Protein AF-A0A520CNU8-F1 (afdb_monomer_lite)

Foldseek 3Di:
DEEEAEEDLLLVQAPPVNVQHGLQQDDFAPDGLQVQCCLLVVYDYAYHYDPVNCVVGPHDPPHQKYAHSQWHDDPVVSVVRVPDDELEFEDEPPRTGMHGHDPPDDPDPVSVVRGHYDYDPDDTQGNRHNCSSVVCRVVVNVVVLCSVCPPHDADDDDPVDDDDDDSDGHDDD

Structure (mmCIF, N/CA/C/O backbone):
data_AF-A0A520CNU8-F1
#
_entry.id   AF-A0A520CNU8-F1
#
loop_
_atom_site.group_PDB
_atom_site.id
_atom_site.type_symbol
_atom_site.label_atom_id
_atom_site.label_alt_id
_atom_site.label_comp_id
_atom_site.label_asym_id
_atom_site.label_entity_id
_atom_site.label_seq_id
_atom_site.pdbx_PDB_ins_code
_atom_site.Cartn_x
_atom_site.Cartn_y
_atom_site.Cartn_z
_atom_site.occupancy
_atom_site.B_iso_or_equiv
_atom_site.auth_seq_id
_atom_site.auth_comp_id
_atom_site.auth_asym_id
_atom_site.auth_atom_id
_atom_site.pdbx_PDB_model_num
ATOM 1 N N . MET A 1 1 ? -11.211 3.457 -11.437 1.00 90.38 1 MET A N 1
ATOM 2 C CA . MET A 1 1 ? -9.769 3.381 -11.758 1.00 90.38 1 MET A CA 1
ATOM 3 C C . MET A 1 1 ? -9.265 1.976 -11.449 1.00 90.38 1 MET A C 1
ATOM 5 O O . MET A 1 1 ? -9.817 1.344 -10.551 1.00 90.38 1 MET A O 1
ATOM 9 N N . THR A 1 2 ? -8.271 1.469 -12.175 1.00 94.75 2 THR A N 1
ATOM 10 C CA . THR A 1 2 ? -7.615 0.182 -11.888 1.00 94.75 2 THR A CA 1
ATOM 11 C C . THR A 1 2 ? -6.144 0.411 -11.582 1.00 94.75 2 THR A C 1
ATOM 13 O O . THR A 1 2 ? -5.470 1.171 -12.277 1.00 94.75 2 THR A O 1
ATOM 16 N N . ILE A 1 3 ? -5.660 -0.235 -10.525 1.00 97.88 3 ILE A N 1
ATOM 17 C CA . ILE A 1 3 ? -4.268 -0.148 -10.084 1.00 97.88 3 ILE A CA 1
ATOM 18 C C . ILE A 1 3 ? -3.690 -1.547 -9.897 1.00 97.88 3 ILE A C 1
ATOM 20 O O . ILE A 1 3 ? -4.428 -2.491 -9.615 1.00 97.88 3 ILE A O 1
ATOM 24 N N . ASN A 1 4 ? -2.372 -1.669 -9.995 1.00 98.19 4 ASN A N 1
ATOM 25 C CA . ASN A 1 4 ? -1.647 -2.871 -9.598 1.00 98.19 4 ASN A CA 1
ATOM 26 C C . ASN A 1 4 ? -0.686 -2.558 -8.452 1.00 98.19 4 ASN A C 1
ATOM 28 O O . ASN A 1 4 ? 0.073 -1.594 -8.507 1.00 98.19 4 ASN A O 1
ATOM 32 N N . LEU A 1 5 ? -0.709 -3.390 -7.416 1.00 98.50 5 LEU A N 1
ATOM 33 C CA . LEU A 1 5 ? 0.163 -3.280 -6.256 1.00 98.50 5 LEU A CA 1
ATOM 34 C C . LEU A 1 5 ? 1.324 -4.255 -6.427 1.00 98.50 5 LEU A C 1
ATOM 36 O O . LEU A 1 5 ? 1.099 -5.464 -6.485 1.00 98.50 5 LEU A O 1
ATOM 40 N N . PHE A 1 6 ? 2.545 -3.743 -6.567 1.00 97.69 6 PHE A N 1
ATOM 41 C CA . PHE A 1 6 ? 3.719 -4.572 -6.834 1.00 97.69 6 PHE A CA 1
ATOM 42 C C . PHE A 1 6 ? 4.544 -4.831 -5.578 1.00 97.69 6 PHE A C 1
ATOM 44 O O . PHE A 1 6 ? 4.745 -3.937 -4.758 1.00 97.69 6 PHE A O 1
ATOM 51 N N . ASP A 1 7 ? 5.051 -6.051 -5.455 1.00 96.56 7 ASP A N 1
ATOM 52 C CA . ASP A 1 7 ? 6.019 -6.413 -4.427 1.00 96.56 7 ASP A CA 1
ATOM 53 C C . ASP A 1 7 ? 7.436 -5.983 -4.843 1.00 96.56 7 ASP A C 1
ATOM 55 O O . ASP A 1 7 ? 7.833 -6.116 -6.003 1.00 96.56 7 ASP A O 1
ATOM 59 N N . ASP A 1 8 ? 8.216 -5.486 -3.884 1.00 94.31 8 ASP A N 1
ATOM 60 C CA . ASP A 1 8 ? 9.646 -5.216 -4.041 1.00 94.31 8 ASP A CA 1
ATOM 61 C C . ASP A 1 8 ? 10.480 -6.090 -3.080 1.00 94.31 8 ASP A C 1
ATOM 63 O O . ASP A 1 8 ? 10.038 -7.151 -2.630 1.00 94.31 8 ASP A O 1
ATOM 67 N N . GLY A 1 9 ? 11.704 -5.664 -2.745 1.00 94.56 9 GLY A N 1
ATOM 68 C CA . GLY A 1 9 ? 12.555 -6.368 -1.780 1.00 94.56 9 GLY A CA 1
ATOM 69 C C . GLY A 1 9 ? 11.901 -6.608 -0.409 1.00 94.56 9 GLY A C 1
ATOM 70 O O . GLY A 1 9 ? 12.257 -7.588 0.248 1.00 94.56 9 GLY A O 1
ATOM 71 N N . ALA A 1 10 ? 10.914 -5.792 -0.012 1.00 96.06 10 ALA A N 1
ATOM 72 C CA . ALA A 1 10 ? 10.173 -5.945 1.242 1.00 96.06 10 ALA A CA 1
ATOM 73 C C . ALA A 1 10 ? 9.473 -7.306 1.349 1.00 96.06 10 ALA A C 1
ATOM 75 O O . ALA A 1 10 ? 9.315 -7.848 2.441 1.00 96.06 10 ALA A O 1
ATOM 76 N N . TRP A 1 11 ? 9.087 -7.904 0.218 1.00 97.50 11 TRP A N 1
ATOM 77 C CA . TRP A 1 11 ? 8.457 -9.220 0.218 1.00 97.50 11 TRP A CA 1
ATOM 78 C C . TRP A 1 11 ? 9.342 -10.288 0.873 1.00 97.50 11 TRP A C 1
ATOM 80 O O . TRP A 1 11 ? 8.834 -11.113 1.628 1.00 97.50 11 TRP A O 1
ATOM 90 N N . HIS A 1 12 ? 10.661 -10.250 0.645 1.00 97.44 12 HIS A N 1
ATOM 91 C CA . HIS A 1 12 ? 11.599 -11.215 1.229 1.00 97.44 12 HIS A CA 1
ATOM 92 C C . HIS A 1 12 ? 11.847 -10.960 2.716 1.00 97.44 12 HIS A C 1
ATOM 94 O O . HIS A 1 12 ? 11.918 -11.899 3.505 1.00 97.44 12 HIS A O 1
ATOM 100 N N . THR A 1 13 ? 11.989 -9.697 3.107 1.00 98.00 13 THR A N 1
ATOM 101 C CA . THR A 1 13 ? 12.288 -9.315 4.493 1.00 98.00 13 THR A CA 1
ATOM 102 C C . THR A 1 13 ? 11.091 -9.502 5.423 1.00 98.00 13 THR A C 1
ATOM 104 O O . THR A 1 13 ? 11.267 -9.678 6.624 1.00 98.00 13 THR A O 1
ATOM 107 N N . LEU A 1 14 ? 9.876 -9.537 4.871 1.00 98.06 14 LEU A N 1
ATOM 108 C CA . LEU A 1 14 ? 8.636 -9.803 5.602 1.00 98.06 14 LEU A CA 1
ATOM 109 C C . LEU A 1 14 ? 8.300 -11.293 5.748 1.00 98.06 14 LEU A C 1
ATOM 111 O O . LEU A 1 14 ? 7.262 -11.634 6.324 1.00 98.06 14 LEU A O 1
ATOM 115 N N . LEU A 1 15 ? 9.147 -12.204 5.265 1.00 96.38 15 LEU A N 1
ATOM 116 C CA . LEU A 1 15 ? 8.955 -13.629 5.514 1.00 96.38 15 LEU A CA 1
ATOM 117 C C . LEU A 1 15 ? 8.982 -13.926 7.029 1.00 96.38 15 LEU A C 1
ATOM 119 O O . LEU A 1 15 ? 9.792 -13.353 7.755 1.00 96.38 15 LEU A O 1
ATOM 123 N N . PRO A 1 16 ? 8.113 -14.829 7.531 1.00 96.62 16 PRO A N 1
ATOM 124 C CA . PRO A 1 16 ? 7.207 -15.712 6.786 1.00 96.62 16 PRO A CA 1
ATOM 125 C C . PRO A 1 16 ? 5.815 -15.118 6.479 1.00 96.62 16 PRO A C 1
ATOM 127 O O . PRO A 1 16 ? 4.970 -15.820 5.924 1.00 96.62 16 PRO A O 1
ATOM 130 N N . LEU A 1 17 ? 5.536 -13.858 6.826 1.00 97.25 17 LEU A N 1
ATOM 131 C CA . LEU A 1 17 ? 4.194 -13.259 6.706 1.00 97.25 17 LEU A CA 1
ATOM 132 C C . LEU A 1 17 ? 3.711 -13.188 5.249 1.00 97.25 17 LEU A C 1
ATOM 134 O O . LEU A 1 17 ? 2.535 -13.409 4.957 1.00 97.25 17 LEU A O 1
ATOM 138 N N . THR A 1 18 ? 4.641 -12.938 4.334 1.00 97.75 18 THR A N 1
ATOM 139 C CA . THR A 1 18 ? 4.432 -12.819 2.883 1.00 97.75 18 THR A CA 1
ATOM 140 C C . THR A 1 18 ? 4.592 -14.142 2.131 1.00 97.75 18 THR A C 1
ATOM 142 O O . THR A 1 18 ? 4.460 -14.192 0.910 1.00 97.75 18 THR A O 1
ATOM 145 N N . PHE A 1 19 ? 4.805 -15.259 2.839 1.00 97.19 19 PHE A N 1
ATOM 146 C CA . PHE A 1 19 ? 4.961 -16.575 2.205 1.00 97.19 19 PHE A CA 1
ATOM 147 C C . PHE A 1 19 ? 3.665 -17.087 1.553 1.00 97.19 19 PHE A C 1
ATOM 149 O O . PHE A 1 19 ? 3.684 -17.976 0.711 1.00 97.19 19 PHE A O 1
ATOM 156 N N . THR A 1 20 ? 2.511 -16.553 1.958 1.00 97.00 20 THR A N 1
ATOM 157 C CA . THR A 1 20 ? 1.189 -17.004 1.483 1.00 97.00 20 THR A CA 1
ATOM 158 C C . THR A 1 20 ? 0.346 -15.889 0.867 1.00 97.00 20 THR A C 1
ATOM 160 O O . THR A 1 20 ? -0.803 -16.135 0.490 1.00 97.00 20 THR A O 1
ATOM 163 N N . ARG A 1 21 ? 0.890 -14.667 0.777 1.00 97.94 21 ARG A N 1
ATOM 164 C CA . ARG A 1 21 ? 0.193 -13.483 0.261 1.00 97.94 21 ARG A CA 1
ATOM 165 C C . ARG A 1 21 ? 1.167 -12.358 -0.137 1.00 97.94 21 ARG A C 1
ATOM 167 O O . ARG A 1 21 ? 2.251 -12.296 0.443 1.00 97.94 21 ARG A O 1
ATOM 174 N N . PRO A 1 22 ? 0.791 -11.467 -1.072 1.00 98.25 22 PRO A N 1
ATOM 175 C CA . PRO A 1 22 ? 1.560 -10.263 -1.397 1.00 98.25 22 PRO A CA 1
ATOM 176 C C . PRO A 1 22 ? 1.700 -9.328 -0.193 1.00 98.25 22 PRO A C 1
ATOM 178 O O . PRO A 1 22 ? 0.869 -9.370 0.720 1.00 98.25 22 PRO A O 1
ATOM 181 N N . VAL A 1 23 ? 2.685 -8.424 -0.216 1.00 98.50 23 VAL A N 1
ATOM 182 C CA . VAL A 1 23 ? 2.889 -7.447 0.872 1.00 98.50 23 VAL A CA 1
ATOM 183 C C . VAL A 1 23 ? 1.635 -6.598 1.078 1.00 98.50 23 VAL A C 1
ATOM 185 O O . VAL A 1 23 ? 1.201 -6.386 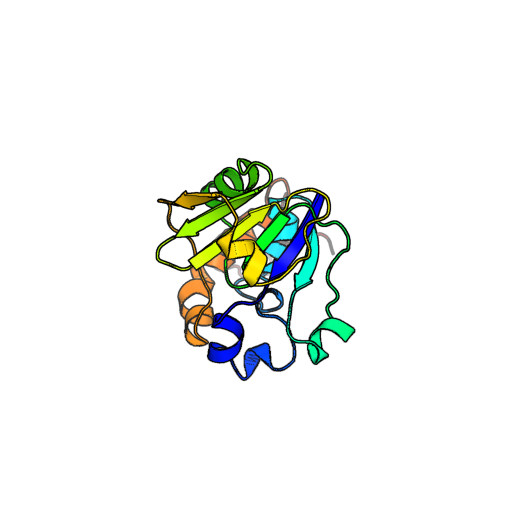2.209 1.00 98.50 23 VAL A O 1
ATOM 188 N N . ALA A 1 24 ? 0.988 -6.192 -0.017 1.00 98.56 24 ALA A N 1
ATOM 189 C CA . ALA A 1 24 ? -0.195 -5.343 0.041 1.00 98.56 24 ALA A CA 1
ATOM 190 C C . ALA A 1 24 ? -1.429 -6.001 0.700 1.00 98.56 24 ALA A C 1
ATOM 192 O O . ALA A 1 24 ? -2.367 -5.302 1.088 1.00 98.56 24 ALA A O 1
ATOM 193 N N . ASP A 1 25 ? -1.440 -7.331 0.844 1.00 98.56 25 ASP A N 1
ATOM 194 C CA . ASP A 1 25 ? -2.507 -8.088 1.521 1.00 98.56 25 ASP A CA 1
ATOM 195 C C . ASP A 1 25 ? -2.256 -8.237 3.039 1.00 98.56 25 ASP A C 1
ATOM 197 O O . ASP A 1 25 ? -2.995 -8.922 3.755 1.00 98.56 25 ASP A O 1
ATOM 201 N N . LEU A 1 26 ? -1.205 -7.599 3.568 1.00 98.44 26 LEU A N 1
ATOM 202 C CA . LEU A 1 26 ? -0.991 -7.463 5.006 1.00 98.44 26 LEU A CA 1
ATOM 203 C C . LEU A 1 26 ? -1.915 -6.386 5.585 1.00 98.44 26 LEU A C 1
ATOM 205 O O . LEU A 1 26 ? -2.106 -5.315 5.005 1.00 98.44 26 LEU A O 1
ATOM 209 N N . ARG A 1 27 ? -2.488 -6.683 6.756 1.00 98.31 27 ARG A N 1
ATOM 210 C CA . ARG A 1 27 ? -3.302 -5.741 7.530 1.00 98.31 27 ARG A CA 1
ATOM 211 C C . ARG A 1 27 ? -2.414 -4.910 8.444 1.00 98.31 27 ARG A C 1
ATOM 213 O O . ARG A 1 27 ? -1.636 -5.475 9.207 1.00 98.31 27 ARG A O 1
ATOM 220 N N . ILE A 1 28 ? -2.606 -3.597 8.401 1.00 98.12 28 ILE A N 1
ATOM 221 C CA . ILE A 1 28 ? -2.017 -2.645 9.338 1.00 98.12 28 ILE A CA 1
ATOM 222 C C . ILE A 1 28 ? -3.042 -1.551 9.642 1.00 98.12 28 ILE A C 1
ATOM 224 O O . ILE A 1 28 ? -3.540 -0.883 8.738 1.00 98.12 28 ILE A O 1
ATOM 228 N N . GLY A 1 29 ? -3.388 -1.393 10.917 1.00 97.88 29 GLY A N 1
ATOM 229 C CA . GLY A 1 29 ? -4.606 -0.699 11.317 1.00 97.88 29 GLY A CA 1
ATOM 230 C C . GLY A 1 29 ? -5.846 -1.583 11.141 1.00 97.88 29 GLY A C 1
ATOM 231 O O . GLY A 1 29 ? -5.852 -2.755 11.524 1.00 97.88 29 GLY A O 1
ATOM 232 N N . ILE A 1 30 ? -6.911 -1.021 10.574 1.00 97.94 30 ILE A N 1
ATOM 233 C CA . ILE A 1 30 ? -8.188 -1.715 10.337 1.00 97.94 30 ILE A CA 1
ATOM 234 C C . ILE A 1 30 ? -8.158 -2.430 8.975 1.00 97.94 30 ILE A C 1
ATOM 236 O O . ILE A 1 30 ? -8.682 -3.540 8.821 1.00 97.94 30 ILE A O 1
ATOM 240 N N . LEU A 1 31 ? -7.518 -1.807 7.984 1.00 98.56 31 LEU A N 1
ATOM 241 C CA . LEU A 1 31 ? -7.521 -2.216 6.581 1.00 98.56 31 LEU A CA 1
ATOM 242 C C . LEU A 1 31 ? -6.209 -2.898 6.168 1.00 98.56 31 LEU A C 1
ATOM 244 O O . LEU A 1 31 ? -5.160 -2.725 6.792 1.00 98.56 31 LEU A O 1
ATOM 248 N N . THR A 1 32 ? -6.250 -3.675 5.085 1.00 98.69 32 THR A N 1
ATOM 249 C CA . THR A 1 32 ? -5.018 -4.052 4.372 1.00 98.69 32 THR A CA 1
ATOM 250 C C . THR A 1 32 ? -4.451 -2.869 3.601 1.00 98.69 32 THR A C 1
ATOM 252 O O . THR A 1 32 ? -5.182 -1.934 3.271 1.00 98.69 32 THR A O 1
ATOM 255 N N . ILE A 1 33 ? -3.157 -2.908 3.273 1.00 98.75 33 ILE A N 1
ATOM 256 C CA . ILE A 1 33 ? -2.523 -1.861 2.455 1.00 98.75 33 ILE A CA 1
ATOM 257 C C . ILE A 1 33 ? -3.271 -1.694 1.120 1.00 98.75 33 ILE A C 1
ATOM 259 O O . ILE A 1 33 ? -3.554 -0.570 0.705 1.00 98.75 33 ILE A O 1
ATOM 263 N N . ALA A 1 34 ? -3.681 -2.802 0.496 1.00 98.75 34 ALA A N 1
ATOM 264 C CA . ALA A 1 34 ? -4.500 -2.784 -0.712 1.00 98.75 34 ALA A CA 1
ATOM 265 C C . ALA A 1 34 ? -5.835 -2.053 -0.510 1.00 98.75 34 ALA A C 1
ATOM 267 O O . ALA A 1 34 ? -6.151 -1.131 -1.259 1.00 98.75 34 ALA A O 1
ATOM 268 N N . GLN A 1 35 ? -6.580 -2.388 0.547 1.00 98.69 35 GLN A N 1
ATOM 269 C CA . GLN A 1 35 ? -7.861 -1.746 0.858 1.00 98.69 35 GLN A CA 1
ATOM 270 C C . GLN A 1 35 ? -7.723 -0.244 1.133 1.00 98.69 35 GLN A C 1
ATOM 272 O O . GLN A 1 35 ? -8.628 0.527 0.803 1.00 98.69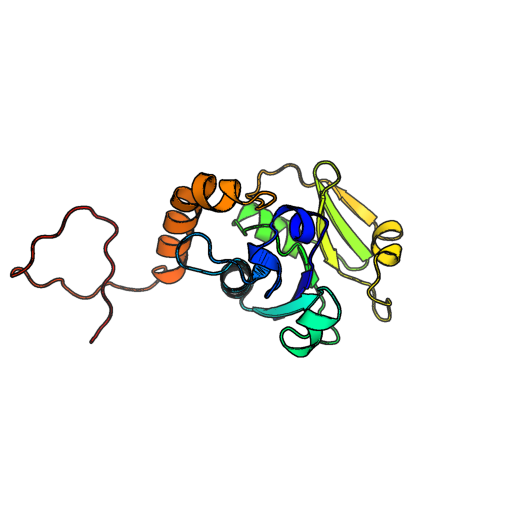 35 GLN A O 1
ATOM 277 N N . LYS A 1 36 ? -6.601 0.188 1.725 1.00 98.62 36 LYS A N 1
ATOM 278 C CA . LYS A 1 36 ? -6.306 1.615 1.904 1.00 98.62 36 LYS A CA 1
ATOM 279 C C . LYS A 1 36 ? -6.188 2.306 0.544 1.00 98.62 36 LYS A C 1
ATOM 281 O O . LYS A 1 36 ? -6.887 3.289 0.308 1.00 98.62 36 LYS A O 1
ATOM 286 N N . TRP A 1 37 ? -5.382 1.769 -0.375 1.00 98.50 37 TRP A N 1
ATOM 287 C CA . TRP A 1 37 ? -5.235 2.331 -1.724 1.00 98.50 37 TRP A CA 1
ATOM 288 C C . TRP A 1 37 ? -6.549 2.352 -2.508 1.00 98.50 37 TRP A C 1
ATOM 290 O O . TRP A 1 37 ? -6.880 3.366 -3.121 1.00 98.50 37 TRP A O 1
ATOM 300 N N . GLU A 1 38 ? -7.329 1.273 -2.446 1.00 98.19 38 GLU A N 1
ATOM 301 C CA . GLU A 1 38 ? -8.644 1.190 -3.093 1.00 98.19 38 GLU A CA 1
ATOM 302 C C . GLU A 1 38 ? -9.590 2.297 -2.615 1.00 98.19 38 GLU A C 1
ATOM 304 O O . GLU A 1 38 ? -10.252 2.937 -3.433 1.00 98.19 38 GLU A O 1
ATOM 309 N N . LYS A 1 39 ? -9.617 2.577 -1.305 1.00 97.31 39 LYS A N 1
ATOM 310 C CA . LYS A 1 39 ? -10.435 3.656 -0.733 1.00 97.31 39 LYS A CA 1
ATOM 311 C C . LYS A 1 39 ? -9.911 5.048 -1.076 1.00 97.31 39 LYS A C 1
ATOM 313 O O . LYS A 1 39 ? -10.714 5.910 -1.422 1.00 97.31 39 LYS A O 1
ATOM 318 N N . HIS A 1 40 ? -8.599 5.273 -0.995 1.00 97.25 40 HIS A N 1
ATOM 319 C CA . HIS A 1 40 ? -7.994 6.576 -1.297 1.00 97.25 40 HIS A CA 1
ATOM 320 C C . HIS A 1 40 ? -8.167 6.976 -2.768 1.00 97.25 40 HIS A C 1
ATOM 322 O O . HIS A 1 40 ? -8.397 8.146 -3.063 1.00 97.25 40 HIS A O 1
ATOM 328 N N . LEU A 1 41 ? -8.091 6.008 -3.686 1.00 96.88 41 LEU A N 1
ATOM 329 C CA . LEU A 1 41 ? -8.142 6.253 -5.131 1.00 96.88 41 LEU A CA 1
ATOM 330 C C . LEU A 1 41 ? -9.496 5.935 -5.774 1.00 96.88 41 LEU A C 1
ATOM 332 O O . LEU A 1 41 ? -9.646 6.104 -6.984 1.00 96.88 41 LEU A O 1
ATOM 336 N N . ASN A 1 42 ? -10.473 5.454 -4.997 1.00 96.25 42 ASN A N 1
ATOM 337 C CA . ASN A 1 42 ? -11.718 4.883 -5.519 1.00 96.25 42 ASN A CA 1
ATOM 338 C C . ASN A 1 42 ? -11.434 3.897 -6.676 1.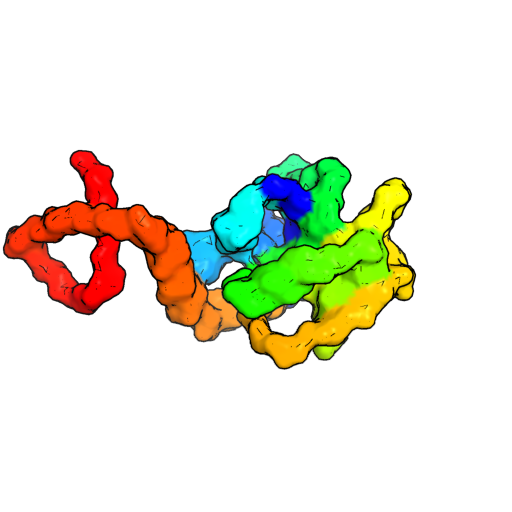00 96.25 42 ASN A C 1
ATOM 340 O O . ASN A 1 42 ? -11.914 4.033 -7.812 1.00 96.25 42 ASN A O 1
ATOM 344 N N . ALA A 1 43 ? -10.541 2.950 -6.393 1.00 96.44 43 ALA A N 1
ATOM 345 C CA . ALA A 1 43 ? -9.942 2.061 -7.374 1.00 96.44 43 ALA A CA 1
ATOM 346 C C . ALA A 1 43 ? -10.173 0.591 -7.026 1.00 96.44 43 ALA A C 1
ATOM 348 O O . ALA A 1 43 ? -10.428 0.239 -5.879 1.00 96.44 43 ALA A O 1
ATOM 349 N N . ARG A 1 44 ? -10.041 -0.270 -8.036 1.00 96.81 44 ARG A N 1
ATOM 350 C CA . ARG A 1 44 ? -9.880 -1.714 -7.852 1.00 96.81 44 ARG A CA 1
ATOM 351 C C . ARG A 1 44 ? -8.398 -2.059 -7.959 1.00 96.81 44 ARG A C 1
ATOM 353 O O . ARG A 1 44 ? -7.752 -1.600 -8.905 1.00 96.81 44 ARG A O 1
ATOM 360 N N . SER A 1 45 ? -7.891 -2.875 -7.039 1.00 97.88 45 SER A N 1
ATOM 361 C CA . SER A 1 45 ? -6.495 -3.314 -7.049 1.00 97.88 45 SER A CA 1
ATOM 362 C C . SER A 1 45 ? -6.311 -4.732 -7.608 1.00 97.88 45 SER A C 1
ATOM 364 O O . SER A 1 45 ? -7.162 -5.608 -7.440 1.00 97.88 45 SER A O 1
ATOM 366 N N . GLY A 1 46 ? -5.202 -4.935 -8.316 1.00 98.25 46 GLY A N 1
ATOM 367 C CA . GLY A 1 46 ? -4.592 -6.233 -8.604 1.00 98.25 46 GLY A CA 1
ATOM 368 C C . GLY A 1 46 ? -3.200 -6.318 -7.981 1.00 98.25 46 GLY A C 1
ATOM 369 O O . GLY A 1 46 ? -2.733 -5.355 -7.370 1.00 98.25 46 GLY A O 1
ATOM 370 N N . PHE A 1 47 ? -2.524 -7.455 -8.144 1.00 98.25 47 PHE A N 1
ATOM 371 C CA . PHE A 1 47 ? -1.231 -7.707 -7.503 1.00 98.25 47 PHE A CA 1
ATOM 372 C C . PHE A 1 47 ? -0.170 -8.150 -8.511 1.00 98.25 47 PHE A C 1
ATOM 374 O O . PHE A 1 47 ? -0.397 -9.042 -9.323 1.00 98.25 47 PHE A O 1
ATOM 381 N N . VAL A 1 48 ? 1.019 -7.554 -8.423 1.00 96.81 48 VAL A N 1
ATOM 382 C CA . VAL A 1 48 ? 2.219 -7.989 -9.148 1.00 96.81 48 VAL A CA 1
ATOM 383 C C . VAL A 1 48 ? 3.168 -8.597 -8.123 1.00 96.81 48 VAL A C 1
ATOM 385 O O . VAL A 1 48 ? 3.843 -7.889 -7.380 1.00 96.81 48 VAL A O 1
ATOM 388 N N . THR A 1 49 ? 3.166 -9.923 -8.050 1.00 96.00 49 THR A N 1
ATOM 389 C CA . THR A 1 49 ? 3.847 -10.703 -7.009 1.00 96.00 49 THR A CA 1
ATOM 390 C C . THR A 1 49 ? 4.539 -11.928 -7.617 1.00 96.00 49 THR A C 1
ATOM 392 O O . THR A 1 49 ? 4.503 -12.151 -8.829 1.00 96.00 49 THR A O 1
ATOM 395 N N . VAL A 1 50 ? 5.175 -12.741 -6.778 1.00 95.44 50 VAL A N 1
ATOM 396 C CA . VAL A 1 50 ? 5.861 -13.973 -7.184 1.00 95.44 50 VAL A CA 1
ATOM 397 C C . VAL A 1 50 ? 4.906 -14.980 -7.861 1.00 95.44 50 VAL A C 1
ATOM 399 O O . VAL A 1 50 ? 3.728 -15.058 -7.495 1.00 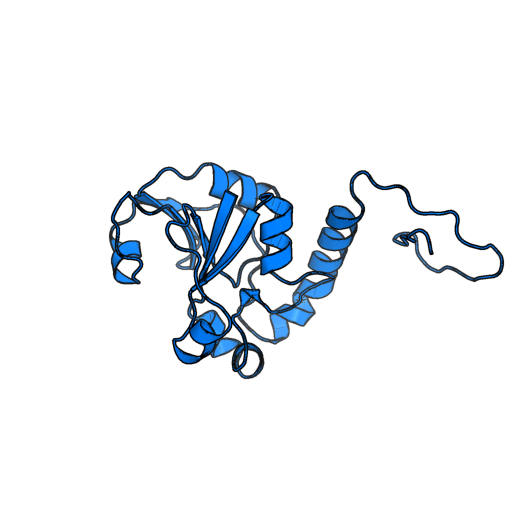95.44 50 VAL A O 1
ATOM 402 N N . PRO A 1 51 ? 5.389 -15.812 -8.811 1.00 95.94 51 PRO A N 1
ATOM 403 C CA . PRO A 1 51 ? 4.522 -16.596 -9.702 1.00 95.94 51 PRO A CA 1
ATOM 404 C C . PRO A 1 51 ? 3.503 -17.505 -9.008 1.00 95.94 51 PRO A C 1
ATOM 406 O O . PRO A 1 51 ? 2.372 -17.637 -9.469 1.00 95.94 51 PRO A O 1
ATOM 409 N N . TYR A 1 52 ? 3.874 -18.126 -7.887 1.00 97.06 52 TYR A N 1
ATOM 410 C CA . TYR A 1 52 ? 2.971 -19.038 -7.182 1.00 97.06 52 TYR A CA 1
ATOM 411 C C . TYR A 1 52 ? 1.836 -18.304 -6.449 1.00 97.06 52 TYR A C 1
ATOM 413 O O . TYR A 1 52 ? 0.751 -18.862 -6.297 1.00 97.06 52 TYR A O 1
ATOM 421 N N . LEU A 1 53 ? 2.055 -17.053 -6.022 1.00 97.88 53 LEU A N 1
ATOM 422 C CA . LEU A 1 53 ? 1.009 -16.216 -5.431 1.00 97.88 53 LEU A CA 1
ATOM 423 C C . LEU A 1 53 ? 0.114 -15.601 -6.506 1.00 97.88 53 LEU A C 1
ATOM 425 O O . LEU A 1 53 ? -1.086 -15.468 -6.274 1.00 97.88 53 LEU A O 1
ATOM 429 N N . ALA A 1 54 ? 0.663 -15.300 -7.688 1.00 96.88 54 ALA A N 1
ATOM 430 C CA . ALA A 1 54 ? -0.070 -14.695 -8.803 1.00 96.88 54 ALA A CA 1
ATOM 431 C C . ALA A 1 54 ? -1.286 -15.524 -9.263 1.00 96.88 54 ALA A C 1
ATOM 433 O O . ALA A 1 54 ? -2.252 -14.969 -9.778 1.00 96.88 54 ALA A O 1
ATOM 434 N N . LEU A 1 55 ? -1.285 -16.840 -9.014 1.00 97.19 55 LEU A N 1
ATOM 435 C CA . LEU A 1 55 ? -2.435 -17.716 -9.267 1.00 97.19 55 LEU A CA 1
ATOM 436 C C . LEU A 1 55 ? -3.678 -17.321 -8.452 1.00 97.19 55 LEU A C 1
ATOM 438 O O . LEU A 1 55 ? -4.798 -17.407 -8.948 1.00 97.19 55 LEU A O 1
ATOM 442 N N . LYS A 1 56 ? -3.484 -16.905 -7.196 1.00 97.88 56 LYS A N 1
ATOM 443 C CA . LYS A 1 56 ? -4.559 -16.464 -6.292 1.00 97.88 56 LYS A CA 1
ATOM 444 C C . LYS A 1 56 ? -4.726 -14.943 -6.295 1.00 97.88 56 LYS A C 1
ATOM 446 O O . LYS A 1 56 ? -5.834 -14.453 -6.094 1.00 97.88 56 LYS A O 1
ATOM 451 N N . TYR A 1 57 ? -3.635 -14.216 -6.512 1.00 98.06 57 TYR A N 1
ATOM 452 C CA . TYR A 1 57 ? -3.554 -12.759 -6.476 1.00 98.06 57 TYR A CA 1
ATOM 453 C C . TYR A 1 57 ? -3.127 -12.234 -7.856 1.00 98.06 57 TYR A C 1
ATOM 455 O O . TYR A 1 57 ? -1.968 -11.859 -8.029 1.00 98.06 57 TYR A O 1
ATOM 463 N N . PRO A 1 58 ? -4.018 -12.256 -8.863 1.00 97.62 58 PRO A N 1
ATOM 464 C CA . PRO A 1 58 ? -3.658 -11.856 -10.215 1.00 97.62 58 PRO A CA 1
ATOM 465 C C . PRO A 1 58 ? -3.468 -10.340 -10.329 1.00 97.62 58 PRO A C 1
ATOM 467 O O . PRO A 1 58 ? -4.118 -9.547 -9.637 1.00 97.62 58 PRO A O 1
ATOM 470 N N . ALA A 1 59 ? -2.611 -9.940 -11.264 1.00 97.12 59 ALA A N 1
ATOM 471 C CA . ALA A 1 59 ? -2.561 -8.568 -11.742 1.00 97.12 59 ALA A CA 1
ATOM 472 C C . ALA A 1 59 ? -3.830 -8.246 -12.548 1.00 97.12 59 ALA A C 1
ATOM 474 O O . ALA A 1 59 ? -4.450 -9.129 -13.143 1.00 97.12 59 ALA A O 1
ATOM 475 N N . ILE A 1 60 ? -4.210 -6.971 -12.578 1.00 96.25 60 ILE A N 1
ATOM 476 C CA . ILE A 1 60 ? -5.234 -6.465 -13.493 1.00 96.25 60 ILE A CA 1
ATOM 477 C C . ILE A 1 60 ? -4.560 -6.058 -14.802 1.00 96.25 60 ILE A C 1
ATOM 479 O O . ILE A 1 60 ? -3.622 -5.255 -14.799 1.00 96.25 60 ILE A O 1
ATOM 483 N N . ASP A 1 61 ? -5.068 -6.581 -15.915 1.00 91.44 61 ASP A N 1
ATOM 484 C CA . ASP A 1 61 ? -4.613 -6.208 -17.252 1.00 91.44 61 ASP A CA 1
ATOM 485 C C . ASP A 1 61 ? -4.874 -4.725 -17.536 1.00 91.44 61 ASP A C 1
ATOM 487 O O . ASP A 1 61 ? -5.914 -4.175 -17.167 1.00 91.44 61 ASP A O 1
ATOM 491 N N . ASN A 1 62 ? -3.937 -4.081 -18.237 1.00 88.56 62 ASN A N 1
ATOM 492 C CA . ASN A 1 62 ? -4.023 -2.671 -18.633 1.00 88.56 62 ASN A CA 1
ATOM 493 C C . ASN A 1 62 ? -4.240 -1.696 -17.457 1.00 88.56 62 ASN A C 1
ATOM 495 O O . ASN A 1 62 ? -4.857 -0.645 -17.633 1.00 88.56 62 ASN A O 1
ATOM 499 N N . ALA A 1 63 ? -3.758 -2.025 -16.253 1.00 93.25 63 ALA A N 1
ATOM 500 C CA . ALA A 1 63 ? -3.728 -1.064 -15.154 1.00 93.25 63 ALA A CA 1
ATOM 501 C C . ALA A 1 63 ? -2.864 0.151 -15.534 1.00 93.25 63 ALA A C 1
ATOM 503 O O . ALA A 1 63 ? -1.751 0.006 -16.033 1.00 93.25 63 ALA A O 1
ATOM 504 N N . GLU A 1 64 ? -3.374 1.353 -15.280 1.00 92.44 64 GLU A N 1
ATOM 505 C CA . GLU A 1 64 ? -2.701 2.604 -15.664 1.00 92.44 64 GLU A CA 1
ATOM 506 C C . GLU A 1 64 ? -1.678 3.068 -14.625 1.00 92.44 64 GLU A C 1
ATOM 508 O O . GLU A 1 64 ? -0.861 3.944 -14.899 1.00 92.44 64 GLU A O 1
ATOM 513 N N . LEU A 1 65 ? -1.750 2.509 -13.418 1.00 97.06 65 LEU A N 1
ATOM 514 C CA . LEU A 1 65 ? -0.956 2.921 -12.276 1.00 97.06 65 LEU A CA 1
ATOM 515 C C . LEU A 1 65 ? -0.501 1.699 -11.482 1.00 97.06 65 LEU A C 1
ATOM 517 O O . LEU A 1 65 ? -1.304 0.847 -11.094 1.00 97.06 65 LEU A O 1
ATOM 521 N N . PHE A 1 66 ? 0.796 1.660 -11.210 1.00 98.06 66 PHE A N 1
ATOM 522 C CA . PHE A 1 66 ? 1.442 0.643 -10.400 1.00 98.06 66 PHE A CA 1
ATOM 523 C C . PHE A 1 66 ? 1.985 1.299 -9.140 1.00 98.06 66 PHE A C 1
ATOM 525 O O . PHE A 1 66 ? 2.666 2.317 -9.230 1.00 98.06 66 PHE A O 1
ATOM 532 N N . ILE A 1 67 ? 1.685 0.739 -7.973 1.00 98.56 67 ILE A N 1
ATOM 533 C CA . ILE A 1 67 ? 2.066 1.299 -6.670 1.00 98.56 67 ILE A CA 1
ATOM 534 C C . ILE A 1 67 ? 2.761 0.216 -5.854 1.00 98.56 67 ILE A C 1
ATOM 536 O O . ILE A 1 67 ? 2.385 -0.952 -5.910 1.00 98.56 67 ILE A O 1
ATOM 540 N N . ASN A 1 68 ? 3.782 0.588 -5.097 1.00 98.56 68 ASN A N 1
ATOM 541 C CA . ASN A 1 68 ? 4.505 -0.339 -4.246 1.00 98.56 68 ASN A CA 1
ATOM 542 C C . ASN A 1 68 ? 3.599 -0.849 -3.116 1.00 98.56 68 ASN A C 1
ATOM 544 O O . ASN A 1 68 ? 3.112 -0.076 -2.289 1.00 98.56 68 ASN A O 1
ATOM 548 N N . GLY A 1 69 ? 3.408 -2.166 -3.061 1.00 98.19 69 GLY A N 1
ATOM 549 C CA . GLY A 1 69 ? 2.532 -2.840 -2.109 1.00 98.19 69 GLY A CA 1
ATOM 550 C C . GLY A 1 69 ? 2.994 -2.768 -0.654 1.00 98.19 69 GLY A C 1
ATOM 551 O O . GLY A 1 69 ? 2.223 -3.110 0.237 1.00 98.19 69 GLY A O 1
ATOM 552 N N . SER A 1 70 ? 4.222 -2.305 -0.402 1.00 98.50 70 SER A N 1
ATOM 553 C CA . SER A 1 70 ? 4.749 -2.068 0.946 1.00 98.50 70 SER A CA 1
ATOM 554 C C . SER A 1 70 ? 4.414 -0.689 1.521 1.00 98.50 70 SER A C 1
ATOM 556 O O . SER A 1 70 ? 4.699 -0.444 2.691 1.00 98.50 70 SER A O 1
ATOM 558 N N . ILE A 1 71 ? 3.828 0.224 0.742 1.00 98.69 71 ILE A N 1
ATOM 559 C CA . ILE A 1 71 ? 3.629 1.625 1.142 1.00 98.69 71 ILE A CA 1
ATOM 560 C C . ILE A 1 71 ? 2.163 1.882 1.497 1.00 98.69 71 ILE A C 1
ATOM 562 O O . ILE A 1 71 ? 1.265 1.569 0.715 1.00 98.69 71 ILE A O 1
ATOM 566 N N . CYS A 1 72 ? 1.918 2.484 2.663 1.00 98.56 72 CYS A N 1
ATOM 567 C CA . CYS A 1 72 ? 0.585 2.928 3.071 1.00 98.56 72 CYS A CA 1
ATOM 568 C C . CYS A 1 72 ? 0.291 4.326 2.500 1.00 98.56 72 CYS A C 1
ATOM 570 O O . CYS A 1 72 ? 1.180 5.182 2.520 1.00 98.56 72 CYS A O 1
ATOM 572 N N . PRO A 1 73 ? -0.935 4.586 2.011 1.00 98.12 73 PRO A N 1
ATOM 573 C CA . PRO A 1 73 ? -1.292 5.896 1.488 1.00 98.12 73 PRO A CA 1
ATOM 574 C C . PRO A 1 73 ? -1.425 6.946 2.596 1.00 98.12 73 PRO A C 1
ATOM 576 O O . PRO A 1 73 ? -1.827 6.667 3.727 1.00 98.12 73 PRO A O 1
ATOM 579 N N . ASP A 1 74 ? -1.160 8.188 2.218 1.00 95.19 74 ASP A N 1
ATOM 580 C CA . ASP A 1 74 ? -1.632 9.394 2.890 1.00 95.19 74 ASP A CA 1
ATOM 581 C C . ASP A 1 74 ? -2.066 10.416 1.831 1.00 95.19 74 ASP A C 1
ATOM 583 O O . ASP A 1 74 ? -1.916 10.175 0.627 1.00 95.19 74 ASP A O 1
ATOM 587 N N . GLU A 1 75 ? -2.668 11.525 2.255 1.00 95.31 75 GLU A N 1
ATOM 588 C CA . GLU A 1 75 ? -3.204 12.535 1.343 1.00 95.31 75 GLU A CA 1
ATOM 589 C C . GLU A 1 75 ? -2.128 13.112 0.405 1.00 95.31 75 GLU A C 1
ATOM 591 O O . GLU A 1 75 ? -2.328 13.126 -0.810 1.00 95.31 75 GLU A O 1
ATOM 596 N N . ASN A 1 76 ? -0.963 13.490 0.939 1.00 97.50 76 ASN A N 1
ATOM 597 C CA . ASN A 1 76 ? 0.120 14.104 0.162 1.00 97.50 76 ASN A CA 1
ATOM 598 C C . ASN A 1 76 ? 0.700 13.129 -0.869 1.00 97.50 76 ASN A C 1
ATOM 600 O O . ASN A 1 76 ? 0.938 13.490 -2.025 1.00 97.50 76 ASN A O 1
ATOM 604 N N . LEU A 1 77 ? 0.912 11.876 -0.463 1.00 98.19 77 LEU A N 1
ATOM 605 C CA . LEU A 1 77 ? 1.435 10.850 -1.349 1.00 98.19 77 LEU A CA 1
ATOM 606 C C . LEU A 1 77 ? 0.423 10.509 -2.445 1.00 98.19 77 LEU A C 1
ATOM 608 O O . LEU A 1 77 ? 0.799 10.328 -3.603 1.00 98.19 77 LEU A O 1
ATOM 612 N N . THR A 1 78 ? -0.862 10.450 -2.093 1.00 97.81 78 THR A N 1
ATOM 613 C CA . THR A 1 78 ? -1.939 10.200 -3.056 1.00 97.81 78 THR A CA 1
ATOM 614 C C . THR A 1 78 ? -1.957 11.288 -4.131 1.00 97.81 78 THR A C 1
ATOM 616 O O . THR A 1 78 ? -1.988 10.971 -5.320 1.00 97.81 78 THR A O 1
ATOM 619 N N . GLU A 1 79 ? -1.871 12.561 -3.740 1.00 97.94 79 GLU A N 1
ATOM 620 C CA . GLU A 1 79 ? -1.801 13.689 -4.677 1.00 97.94 79 GLU A CA 1
ATOM 621 C C . GLU A 1 79 ? -0.576 13.599 -5.599 1.00 97.94 79 GLU A C 1
ATOM 623 O O . GLU A 1 79 ? -0.708 13.716 -6.822 1.00 97.94 79 GLU A O 1
ATOM 628 N N . ALA A 1 80 ? 0.603 13.308 -5.040 1.00 98.31 80 ALA A N 1
ATOM 629 C CA . ALA A 1 80 ? 1.835 13.165 -5.812 1.00 98.31 80 ALA A CA 1
ATOM 630 C C . ALA A 1 80 ? 1.746 12.030 -6.844 1.00 98.31 80 ALA A C 1
ATOM 632 O O . ALA A 1 80 ? 2.080 12.228 -8.013 1.00 98.31 80 ALA A O 1
ATOM 633 N N . ILE A 1 81 ? 1.235 10.862 -6.449 1.00 98.12 81 ILE A N 1
ATOM 634 C CA . ILE A 1 81 ? 1.048 9.720 -7.354 1.00 98.12 81 ILE A CA 1
ATOM 635 C C . ILE A 1 81 ? 0.038 10.048 -8.459 1.00 98.12 81 ILE A C 1
ATOM 637 O O . ILE A 1 81 ? 0.251 9.706 -9.626 1.00 98.12 81 ILE A O 1
ATOM 641 N N . MET A 1 82 ? -1.054 10.736 -8.124 1.00 97.38 82 MET A N 1
ATOM 642 C CA . MET A 1 82 ? -2.065 11.110 -9.113 1.00 97.38 82 MET A CA 1
ATOM 643 C C . MET A 1 82 ? -1.540 12.124 -10.132 1.00 97.38 82 MET A C 1
ATOM 645 O O . MET A 1 82 ? -1.949 12.062 -11.295 1.00 97.38 82 MET A O 1
ATOM 649 N N . SER A 1 83 ? -0.583 12.969 -9.735 1.00 97.19 83 SER A N 1
ATOM 650 C CA . SER A 1 83 ? 0.088 13.939 -10.610 1.00 97.19 83 SER A CA 1
ATOM 651 C C . SER A 1 83 ? 1.082 13.332 -11.613 1.00 97.19 83 SER A C 1
ATOM 653 O O . SER A 1 83 ? 1.539 14.042 -12.509 1.00 97.19 83 SER A O 1
ATOM 655 N N . LEU A 1 84 ? 1.409 12.037 -11.501 1.00 97.50 84 LEU A N 1
ATOM 656 C CA . LEU A 1 84 ? 2.287 11.361 -12.460 1.00 97.50 84 LEU A CA 1
ATOM 657 C C . LEU A 1 84 ? 1.683 11.362 -13.872 1.00 97.50 84 LEU A C 1
ATOM 659 O O . LEU A 1 84 ? 0.514 11.016 -14.069 1.00 97.50 84 LEU A O 1
ATOM 663 N N . GLY A 1 85 ? 2.501 11.695 -14.862 1.00 96.94 85 GLY A N 1
ATOM 664 C CA . GLY A 1 85 ? 2.265 11.442 -16.279 1.00 96.94 85 GLY A CA 1
ATOM 665 C C . GLY A 1 85 ? 2.603 10.000 -16.667 1.00 96.94 85 GLY A C 1
ATOM 666 O O . GLY A 1 85 ? 3.153 9.239 -15.873 1.00 96.94 85 GLY A O 1
ATOM 667 N N . LYS A 1 86 ? 2.263 9.611 -17.899 1.00 96.19 86 LYS A N 1
ATOM 668 C CA . LYS A 1 86 ? 2.719 8.336 -18.479 1.00 96.19 86 LYS A CA 1
ATOM 669 C C . LYS A 1 86 ? 4.231 8.374 -18.699 1.00 96.19 86 LYS A C 1
ATOM 671 O O . LYS A 1 86 ? 4.785 9.441 -18.950 1.00 96.19 86 LYS A O 1
ATOM 676 N N . GLY A 1 87 ? 4.886 7.226 -18.561 1.00 96.50 87 GLY A N 1
ATOM 677 C CA . GLY A 1 87 ? 6.341 7.122 -18.656 1.00 96.50 87 GLY A CA 1
ATOM 678 C C . GLY A 1 87 ? 7.087 7.664 -17.429 1.00 96.50 87 GLY A C 1
ATOM 679 O O . GLY A 1 87 ? 8.315 7.743 -17.454 1.00 96.50 87 GLY A O 1
ATOM 680 N N . GLU A 1 88 ? 6.381 8.029 -16.354 1.00 97.88 88 GLU A N 1
ATOM 681 C CA . GLU A 1 88 ? 6.978 8.593 -15.143 1.00 97.88 88 GLU A CA 1
ATOM 682 C C . GLU A 1 88 ? 6.958 7.614 -13.963 1.00 97.88 88 GLU A C 1
ATOM 684 O O . GLU A 1 88 ? 6.051 6.790 -13.804 1.00 97.88 88 GLU A O 1
ATOM 689 N N . LEU A 1 89 ? 7.968 7.756 -13.106 1.00 98.00 89 LEU A N 1
ATOM 690 C CA . LEU A 1 89 ? 8.191 6.986 -11.887 1.00 98.00 89 LEU A CA 1
ATOM 691 C C . LEU A 1 89 ? 8.369 7.954 -10.715 1.00 98.00 89 LEU A C 1
ATOM 693 O O . LEU A 1 89 ? 9.232 8.820 -10.760 1.00 98.00 89 LEU A O 1
ATOM 697 N N . LEU A 1 90 ? 7.605 7.784 -9.644 1.00 98.56 90 LEU A N 1
ATOM 698 C CA . LEU A 1 90 ? 7.832 8.454 -8.368 1.00 98.56 90 LEU A CA 1
ATOM 699 C C . LEU A 1 90 ? 8.749 7.589 -7.499 1.00 98.56 90 LEU A C 1
ATOM 701 O O . LEU A 1 90 ? 8.443 6.418 -7.256 1.00 98.56 90 LEU A O 1
ATOM 705 N N . ALA A 1 91 ? 9.846 8.155 -7.003 1.00 97.94 91 ALA A N 1
ATOM 706 C CA . ALA A 1 91 ? 10.805 7.446 -6.161 1.00 97.94 91 ALA A CA 1
ATOM 707 C C . ALA A 1 91 ? 11.325 8.320 -5.011 1.00 97.94 91 ALA A C 1
ATOM 709 O O . ALA A 1 91 ? 11.369 9.543 -5.114 1.00 97.94 91 ALA A O 1
ATOM 710 N N . LYS A 1 92 ? 11.755 7.692 -3.914 1.00 97.44 92 LYS A N 1
ATOM 711 C CA . LYS A 1 92 ? 12.448 8.358 -2.795 1.00 97.44 92 LYS A CA 1
ATOM 712 C C . LYS A 1 92 ? 13.541 7.446 -2.261 1.00 97.44 92 LYS A C 1
ATOM 714 O O . LYS A 1 92 ? 13.263 6.294 -1.947 1.00 97.44 92 LYS A O 1
ATOM 719 N N . GLN A 1 93 ? 14.769 7.955 -2.137 1.00 93.75 93 GLN A N 1
ATOM 720 C CA . GLN A 1 93 ? 15.893 7.253 -1.489 1.00 93.75 93 GLN A CA 1
ATOM 721 C C . GLN A 1 93 ? 16.094 5.800 -1.980 1.00 93.75 93 GLN A C 1
ATOM 723 O O . GLN A 1 93 ? 16.294 4.880 -1.191 1.00 93.75 93 GLN A O 1
ATOM 728 N N . GLY A 1 94 ? 16.004 5.579 -3.295 1.00 91.88 94 GLY A N 1
ATOM 729 C CA . GLY A 1 94 ? 16.156 4.249 -3.905 1.00 91.88 94 GLY A CA 1
ATOM 730 C C . GLY A 1 94 ? 14.920 3.344 -3.822 1.00 91.88 94 GLY A C 1
ATOM 731 O O . GLY A 1 94 ? 14.965 2.212 -4.295 1.00 91.88 94 GLY A O 1
ATOM 732 N N . VAL A 1 95 ? 13.810 3.825 -3.258 1.00 96.19 95 VAL A N 1
ATOM 733 C CA . VAL A 1 95 ? 12.519 3.128 -3.237 1.00 96.19 95 VAL A CA 1
ATOM 734 C C . VAL A 1 95 ? 11.647 3.641 -4.374 1.00 96.19 95 VAL A C 1
ATOM 736 O O . VAL A 1 95 ? 11.325 4.827 -4.425 1.00 96.19 95 VAL A O 1
ATOM 739 N N . ASN A 1 96 ? 11.221 2.735 -5.251 1.00 97.31 96 ASN A N 1
ATOM 740 C CA . ASN A 1 96 ? 10.209 3.014 -6.267 1.00 97.31 96 ASN A CA 1
ATOM 741 C C . ASN A 1 96 ? 8.834 3.011 -5.598 1.00 97.31 96 ASN A C 1
ATOM 743 O O . ASN A 1 96 ? 8.427 1.990 -5.042 1.00 97.31 96 ASN A O 1
ATOM 747 N N . ILE A 1 97 ? 8.140 4.148 -5.622 1.00 98.38 97 ILE A N 1
ATOM 748 C CA . ILE A 1 97 ? 6.869 4.338 -4.916 1.00 98.38 97 ILE A CA 1
ATOM 749 C C . ILE A 1 97 ? 5.694 4.000 -5.827 1.00 98.38 97 ILE A C 1
ATOM 751 O O . ILE A 1 97 ? 4.843 3.192 -5.462 1.00 98.38 97 ILE A O 1
ATOM 755 N N . ALA A 1 98 ? 5.650 4.602 -7.013 1.00 98.38 98 ALA A N 1
ATOM 756 C CA . ALA A 1 98 ? 4.606 4.350 -7.995 1.00 98.38 98 ALA A CA 1
ATOM 757 C C . ALA A 1 98 ? 5.066 4.734 -9.398 1.00 98.38 98 ALA A C 1
ATOM 759 O O . ALA A 1 98 ? 5.920 5.601 -9.543 1.00 98.38 98 ALA A O 1
ATOM 760 N N . TYR A 1 99 ? 4.484 4.140 -10.431 1.00 98.00 99 TYR A N 1
ATOM 761 C CA . TYR A 1 99 ? 4.763 4.510 -11.814 1.00 98.00 99 TYR A CA 1
ATOM 762 C C . TYR A 1 99 ? 3.551 4.325 -12.722 1.00 98.00 99 TYR A C 1
ATOM 764 O O . TYR A 1 99 ? 2.654 3.528 -12.429 1.00 98.00 99 TYR A O 1
ATOM 772 N N . LYS A 1 100 ? 3.546 5.046 -13.846 1.00 97.12 100 LYS A N 1
ATOM 773 C CA . LYS A 1 100 ? 2.556 4.879 -14.916 1.00 97.12 100 LYS A CA 1
ATOM 774 C C . LYS A 1 100 ? 3.264 4.462 -16.210 1.00 97.12 100 LYS A C 1
ATOM 776 O O . LYS A 1 100 ? 4.043 5.258 -16.735 1.00 97.12 100 LYS A O 1
ATOM 781 N N . PRO A 1 101 ? 3.035 3.244 -16.728 1.00 94.69 101 PRO A N 1
ATOM 782 C CA . PRO A 1 101 ? 3.652 2.798 -17.977 1.00 94.69 101 PRO A CA 1
ATOM 783 C C . PRO A 1 101 ? 3.118 3.570 -19.195 1.00 94.69 101 PRO A C 1
ATOM 785 O O . PRO A 1 101 ? 2.028 4.151 -19.152 1.00 94.69 101 PRO A O 1
ATOM 788 N N . GLU A 1 102 ? 3.869 3.551 -20.297 1.00 92.88 102 GLU A N 1
ATOM 789 C CA . GLU A 1 102 ? 3.358 3.951 -21.610 1.00 92.88 102 GLU A CA 1
ATOM 790 C C . GLU A 1 102 ? 2.458 2.855 -22.201 1.00 92.88 102 GLU A C 1
ATOM 792 O O . GLU A 1 102 ? 2.469 1.689 -21.791 1.00 92.88 102 GLU A O 1
ATOM 797 N N . ALA A 1 103 ? 1.647 3.220 -23.194 1.00 86.69 103 ALA A N 1
ATOM 798 C CA . ALA A 1 103 ? 0.808 2.242 -23.878 1.00 86.69 103 ALA A CA 1
ATOM 799 C C . ALA A 1 103 ? 1.674 1.198 -24.610 1.00 86.69 103 ALA A C 1
ATOM 801 O O . ALA A 1 103 ? 2.482 1.547 -25.468 1.00 86.69 103 ALA A O 1
ATOM 802 N N . GLY A 1 104 ? 1.467 -0.085 -24.300 1.00 83.19 104 GLY A N 1
ATOM 803 C CA . GLY A 1 104 ? 2.205 -1.198 -24.908 1.00 83.19 104 GLY A CA 1
ATOM 804 C C . GLY A 1 104 ? 3.499 -1.585 -24.187 1.00 83.19 104 GLY A C 1
ATOM 805 O O . GLY A 1 104 ? 4.171 -2.516 -24.633 1.00 83.19 104 GLY A O 1
ATOM 806 N N . ASP A 1 105 ? 3.842 -0.927 -23.076 1.00 87.12 105 ASP A N 1
ATOM 807 C CA . ASP A 1 105 ? 4.976 -1.344 -22.254 1.00 87.12 105 ASP A CA 1
ATOM 808 C C . ASP A 1 105 ? 4.755 -2.729 -21.636 1.00 87.12 105 ASP A C 1
ATOM 810 O O . ASP A 1 105 ? 3.717 -3.025 -21.039 1.00 87.12 105 ASP A O 1
ATOM 814 N N . ALA A 1 106 ? 5.785 -3.571 -21.724 1.00 86.44 106 ALA A N 1
ATOM 815 C CA . ALA A 1 106 ? 5.837 -4.825 -20.990 1.00 86.44 106 ALA A CA 1
ATOM 816 C C . ALA A 1 106 ? 6.198 -4.554 -19.522 1.00 86.44 106 ALA A C 1
ATOM 818 O O . ALA A 1 106 ? 7.283 -4.046 -19.217 1.00 86.44 106 ALA A O 1
ATOM 819 N N . ILE A 1 107 ? 5.300 -4.928 -18.610 1.00 86.50 107 ILE A N 1
ATOM 820 C CA . ILE A 1 107 ? 5.512 -4.788 -17.168 1.00 86.50 107 ILE A CA 1
ATOM 821 C C . ILE A 1 107 ? 6.648 -5.715 -16.736 1.00 86.50 107 ILE A C 1
ATOM 823 O O . ILE A 1 107 ? 6.523 -6.938 -16.770 1.00 86.50 107 ILE A O 1
ATOM 827 N N . SER A 1 108 ? 7.775 -5.115 -16.368 1.00 84.81 108 SER A N 1
ATOM 828 C CA . SER A 1 108 ? 9.023 -5.811 -16.065 1.00 84.81 108 SER A CA 1
ATOM 829 C C . SER A 1 108 ? 9.924 -4.931 -15.189 1.00 84.81 108 SER A C 1
ATOM 831 O O . SER A 1 108 ? 9.775 -3.706 -15.211 1.00 84.81 108 SER A O 1
ATOM 833 N N . PRO A 1 109 ? 10.862 -5.499 -14.413 1.00 82.44 109 PRO A N 1
ATOM 834 C CA . PRO A 1 109 ? 11.843 -4.704 -13.673 1.00 82.44 109 PRO A CA 1
ATOM 835 C C . PRO A 1 109 ? 12.654 -3.758 -14.572 1.00 82.44 109 PRO A C 1
ATOM 837 O O . PRO A 1 109 ? 12.967 -2.637 -14.173 1.00 82.44 109 PRO A O 1
ATOM 840 N N . GLU A 1 110 ? 12.943 -4.174 -15.807 1.00 86.94 110 GLU A N 1
ATOM 841 C CA . GLU A 1 110 ? 13.693 -3.394 -16.793 1.00 86.94 110 GLU A CA 1
ATOM 842 C C . GLU A 1 110 ? 12.954 -2.115 -17.194 1.00 86.94 110 GLU A C 1
ATOM 844 O O . GLU A 1 110 ? 13.595 -1.088 -17.430 1.00 86.94 110 GLU A O 1
ATOM 849 N N . LEU A 1 111 ? 11.614 -2.139 -17.220 1.00 89.88 111 LEU A N 1
ATOM 850 C CA . LEU A 1 111 ? 10.800 -0.960 -17.515 1.00 89.88 111 LEU A CA 1
ATOM 851 C C . LEU A 1 111 ? 11.161 0.210 -16.598 1.00 89.88 111 LEU A C 1
ATOM 853 O O . LEU A 1 111 ? 11.342 1.321 -17.088 1.00 89.88 111 LEU A O 1
ATOM 857 N N . LEU A 1 112 ? 11.331 -0.049 -15.298 1.00 89.19 112 LEU A N 1
ATOM 858 C CA . LEU A 1 112 ? 11.576 0.979 -14.282 1.00 89.19 112 LEU A CA 1
ATOM 859 C C . LEU A 1 112 ? 12.836 1.801 -14.569 1.00 89.19 112 LEU A C 1
ATOM 861 O O . LEU A 1 112 ? 12.879 2.985 -14.256 1.00 89.19 112 LEU A O 1
ATOM 865 N N . THR A 1 113 ? 13.837 1.192 -15.208 1.00 89.19 113 THR A N 1
ATOM 866 C CA . THR A 1 113 ? 15.096 1.862 -15.571 1.00 89.19 113 THR A CA 1
ATOM 867 C C . THR A 1 113 ? 14.954 2.850 -16.730 1.00 89.19 113 THR A C 1
ATOM 869 O O . THR A 1 113 ? 15.834 3.683 -16.933 1.00 89.19 113 THR A O 1
ATOM 872 N N . ARG A 1 114 ? 13.858 2.764 -17.495 1.00 91.81 114 ARG A N 1
ATOM 873 C CA . ARG A 1 114 ? 13.586 3.607 -18.671 1.00 91.81 114 ARG A CA 1
ATOM 874 C C . ARG A 1 114 ? 12.630 4.760 -18.370 1.00 91.81 114 ARG A C 1
ATOM 876 O O . ARG A 1 114 ? 12.486 5.651 -19.202 1.00 91.81 114 ARG A O 1
ATOM 883 N N . LEU A 1 115 ? 11.961 4.726 -17.219 1.00 95.25 115 LEU A N 1
ATOM 884 C CA . LEU A 1 115 ? 10.986 5.738 -16.826 1.00 95.25 115 LEU A CA 1
ATOM 885 C C . LEU A 1 115 ? 11.676 7.023 -16.359 1.00 95.25 115 LEU A C 1
ATOM 887 O O . LEU A 1 115 ? 12.761 6.999 -15.776 1.00 95.25 115 LEU A O 1
ATOM 891 N N . SER A 1 116 ? 11.011 8.157 -16.574 1.00 96.50 116 SER A N 1
ATOM 892 C CA . SER A 1 116 ? 11.451 9.445 -16.043 1.00 96.50 116 SER A CA 1
ATOM 893 C C . SER A 1 116 ? 11.190 9.497 -14.537 1.00 96.50 116 SER A C 1
ATOM 895 O O . SER A 1 116 ? 10.041 9.559 -14.093 1.00 96.50 116 SER A O 1
ATOM 897 N N . ALA A 1 117 ? 12.258 9.429 -13.742 1.00 96.69 117 ALA A N 1
ATOM 898 C CA . ALA A 1 117 ? 12.161 9.436 -12.289 1.00 96.69 117 ALA A CA 1
ATOM 899 C C . ALA A 1 117 ? 11.920 10.853 -11.740 1.00 96.69 117 ALA A C 1
ATOM 901 O O . ALA A 1 117 ? 12.670 11.788 -12.025 1.00 96.69 117 ALA A O 1
ATOM 902 N N . LYS A 1 118 ? 10.902 10.985 -10.893 1.00 97.81 118 LYS A N 1
ATOM 903 C CA . LYS A 1 118 ? 10.589 12.153 -10.071 1.00 97.81 118 LYS A CA 1
ATOM 904 C C . LYS A 1 118 ? 10.858 11.825 -8.610 1.00 97.81 118 LYS A C 1
ATOM 906 O O . LYS A 1 118 ? 10.412 10.795 -8.103 1.00 97.81 118 LYS A O 1
ATOM 911 N N . GLU A 1 119 ? 11.566 12.716 -7.931 1.00 97.88 119 GLU A N 1
ATOM 912 C CA . GLU A 1 119 ? 11.843 12.573 -6.506 1.00 97.88 119 GLU A CA 1
ATOM 913 C C . GLU A 1 119 ? 10.624 12.987 -5.669 1.00 97.88 119 GLU A C 1
ATOM 915 O O . GLU A 1 119 ? 10.093 14.087 -5.823 1.00 97.88 119 GLU A O 1
ATOM 920 N N . TYR A 1 120 ? 10.191 12.109 -4.764 1.00 98.31 120 TYR A N 1
ATOM 921 C CA . TYR A 1 120 ? 9.204 12.435 -3.740 1.00 98.31 120 TYR A CA 1
ATOM 922 C C . TYR A 1 120 ? 9.902 12.933 -2.476 1.00 98.31 120 TYR A C 1
ATOM 924 O O . TYR A 1 120 ? 10.690 12.214 -1.860 1.00 98.31 120 TYR A O 1
ATOM 932 N N . THR A 1 121 ? 9.586 14.158 -2.068 1.00 96.81 121 THR A N 1
ATOM 933 C CA . THR A 1 121 ? 10.207 14.818 -0.910 1.00 96.81 121 THR A CA 1
ATOM 934 C C . THR A 1 121 ? 9.396 14.674 0.377 1.00 96.81 121 THR A C 1
ATOM 936 O O . THR A 1 121 ? 9.933 14.905 1.458 1.00 96.81 121 THR A O 1
ATOM 939 N N . GLY A 1 122 ? 8.125 14.271 0.285 1.00 96.44 122 GLY A N 1
ATOM 940 C CA . GLY A 1 122 ? 7.265 14.034 1.443 1.00 96.44 122 GLY A CA 1
ATOM 941 C C . GLY A 1 122 ? 7.622 12.753 2.198 1.00 96.44 122 GLY A C 1
ATOM 942 O O .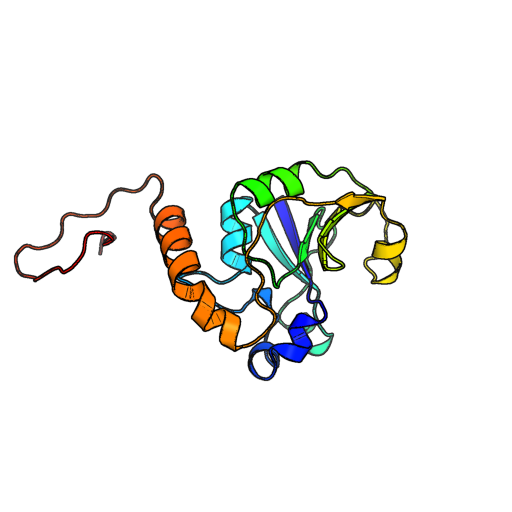 GLY A 1 122 ? 8.363 11.898 1.708 1.00 96.44 122 GLY A O 1
ATOM 943 N N . GLU A 1 123 ? 7.084 12.599 3.403 1.00 96.81 123 GLU A N 1
ATOM 944 C CA . GLU A 1 123 ? 7.181 11.353 4.169 1.00 96.81 123 GLU A CA 1
ATOM 945 C C . GLU A 1 123 ? 6.081 10.367 3.769 1.00 96.81 123 GLU A C 1
ATOM 947 O O . GLU A 1 123 ? 5.064 10.763 3.203 1.00 96.81 123 GLU A O 1
ATOM 952 N N . PHE A 1 124 ? 6.312 9.082 4.032 1.00 97.44 124 PHE A N 1
ATOM 953 C CA . PHE A 1 124 ? 5.320 8.021 3.877 1.00 97.44 124 PHE A CA 1
ATOM 954 C C . PHE A 1 124 ? 5.628 6.866 4.828 1.00 97.44 124 PHE A C 1
ATOM 956 O O . PHE A 1 124 ? 6.768 6.672 5.255 1.00 97.44 124 PHE A O 1
ATOM 963 N N . VAL A 1 125 ? 4.608 6.068 5.140 1.00 98.25 125 VAL A N 1
ATOM 964 C CA . VAL A 1 125 ? 4.775 4.833 5.913 1.00 98.25 125 VAL A CA 1
ATOM 965 C C . VAL A 1 125 ? 5.059 3.684 4.953 1.00 98.25 125 VAL A C 1
ATOM 967 O O . VAL A 1 125 ? 4.291 3.438 4.023 1.00 98.25 125 VAL A O 1
ATOM 970 N N . ARG A 1 126 ? 6.151 2.957 5.197 1.00 98.12 126 ARG A N 1
ATOM 971 C CA . ARG A 1 126 ? 6.517 1.743 4.463 1.00 98.12 126 ARG A CA 1
ATOM 972 C C . ARG A 1 126 ? 6.713 0.584 5.425 1.00 98.12 126 ARG A C 1
ATOM 974 O O . ARG A 1 126 ? 7.372 0.736 6.448 1.00 98.12 126 ARG A O 1
ATOM 981 N N . ILE A 1 127 ? 6.165 -0.565 5.058 1.00 98.50 127 ILE A N 1
ATOM 982 C CA . ILE A 1 127 ? 6.279 -1.825 5.783 1.00 98.50 127 ILE A CA 1
ATOM 983 C C . ILE A 1 127 ? 7.364 -2.651 5.109 1.00 98.50 127 ILE A C 1
ATOM 985 O O . ILE A 1 127 ? 7.144 -3.251 4.061 1.00 98.50 127 ILE A O 1
ATOM 989 N N . SER A 1 128 ? 8.557 -2.630 5.688 1.00 97.38 128 SER A N 1
ATOM 990 C CA . SER A 1 128 ? 9.738 -3.297 5.136 1.00 97.38 128 SER A CA 1
ATOM 991 C C . SER A 1 128 ? 10.240 -4.437 6.012 1.00 97.38 128 SER A C 1
ATOM 993 O O . SER A 1 128 ? 10.864 -5.357 5.495 1.00 97.38 128 SER A O 1
ATOM 995 N N . MET A 1 129 ? 9.943 -4.413 7.308 1.00 98.12 129 MET A N 1
ATOM 996 C CA . MET A 1 129 ? 10.298 -5.456 8.268 1.00 98.12 129 MET A CA 1
ATOM 997 C C . MET A 1 129 ? 9.076 -5.845 9.112 1.00 98.12 129 MET A C 1
ATOM 999 O O . MET A 1 129 ? 8.154 -5.037 9.254 1.00 98.12 129 MET A O 1
ATOM 1003 N N . PRO A 1 130 ? 9.020 -7.058 9.691 1.00 97.88 130 PRO A N 1
ATOM 1004 C CA . PRO A 1 130 ? 7.866 -7.497 10.479 1.00 97.88 130 PRO A CA 1
ATOM 1005 C C . PRO A 1 130 ? 7.502 -6.556 11.640 1.00 97.88 130 PRO A C 1
ATOM 1007 O O . PRO A 1 130 ? 6.323 -6.343 11.917 1.00 97.88 130 PRO A O 1
ATOM 1010 N N . GLU A 1 131 ? 8.492 -5.954 12.298 1.00 97.81 131 GLU A N 1
ATOM 1011 C CA . GLU A 1 131 ? 8.304 -4.993 13.388 1.00 97.81 131 GLU A CA 1
ATOM 1012 C C . GLU A 1 131 ? 7.626 -3.686 12.949 1.00 97.81 131 GLU A C 1
ATOM 1014 O O . GLU A 1 131 ? 6.965 -3.044 13.771 1.00 97.81 131 GLU A O 1
ATOM 1019 N N . ASP A 1 132 ? 7.712 -3.318 11.665 1.00 98.44 132 ASP A N 1
ATOM 1020 C CA . ASP A 1 132 ? 7.052 -2.126 11.122 1.00 98.44 132 ASP A CA 1
ATOM 1021 C C . ASP A 1 132 ? 5.529 -2.225 11.281 1.00 98.44 132 ASP A C 1
ATOM 1023 O O . ASP A 1 132 ? 4.870 -1.223 11.569 1.00 98.44 132 ASP A O 1
ATOM 1027 N N . LEU A 1 133 ? 4.970 -3.441 11.186 1.00 97.69 133 LEU A N 1
ATOM 1028 C CA . LEU A 1 133 ? 3.540 -3.680 11.393 1.00 97.69 133 LEU A CA 1
ATOM 1029 C C . LEU A 1 133 ? 3.085 -3.265 12.788 1.00 97.69 133 LEU A C 1
ATOM 1031 O O . LEU A 1 133 ? 1.980 -2.761 12.924 1.00 97.69 133 LEU A O 1
ATOM 1035 N N . PHE A 1 134 ? 3.922 -3.445 13.810 1.00 96.50 134 PHE A N 1
ATOM 1036 C CA . PHE A 1 134 ? 3.603 -3.049 15.182 1.00 96.50 134 PHE A CA 1
ATOM 1037 C C . PHE A 1 134 ? 3.930 -1.580 15.425 1.00 96.50 134 PHE A C 1
ATOM 1039 O O . PHE A 1 134 ? 3.131 -0.854 16.017 1.00 96.50 134 PHE A O 1
ATOM 1046 N N . LYS A 1 135 ? 5.087 -1.133 14.928 1.00 98.38 135 LYS A N 1
ATOM 1047 C CA . LYS A 1 135 ? 5.577 0.241 15.067 1.00 98.38 135 LYS A CA 1
ATOM 1048 C C . LYS A 1 135 ? 4.601 1.262 14.489 1.00 98.38 135 LYS A C 1
ATOM 1050 O O . LYS A 1 135 ? 4.385 2.307 15.097 1.00 98.38 135 LYS A O 1
ATOM 1055 N N . PHE A 1 136 ? 4.021 0.969 13.328 1.00 98.62 136 PHE A N 1
ATOM 1056 C CA . PHE A 1 136 ? 3.148 1.899 12.614 1.00 98.62 136 PHE A CA 1
ATOM 1057 C C . PHE A 1 136 ? 1.652 1.612 12.807 1.00 98.62 136 PHE A C 1
ATOM 1059 O O . PHE A 1 136 ? 0.827 2.380 12.313 1.00 98.62 136 PHE A O 1
ATOM 1066 N N . ASN A 1 137 ? 1.283 0.564 13.558 1.00 98.12 137 ASN A N 1
ATOM 1067 C CA . ASN A 1 137 ? -0.116 0.154 13.700 1.00 98.12 137 ASN A CA 1
ATOM 1068 C C . ASN A 1 137 ? -1.013 1.263 14.259 1.00 98.12 137 ASN A C 1
ATOM 1070 O O . ASN A 1 137 ? -2.098 1.479 13.736 1.00 98.12 137 ASN A O 1
ATOM 1074 N N . ASP A 1 138 ? -0.574 1.962 15.312 1.00 97.62 138 ASP A N 1
ATOM 1075 C CA . ASP A 1 138 ? -1.369 3.021 15.955 1.00 97.62 138 ASP A CA 1
ATOM 1076 C C . ASP A 1 138 ? -1.678 4.170 14.983 1.00 97.62 138 ASP A C 1
ATOM 1078 O O . ASP A 1 138 ? -2.827 4.596 14.850 1.00 97.62 138 ASP A O 1
ATOM 1082 N N . ALA A 1 139 ? -0.660 4.628 14.251 1.00 97.69 139 ALA A N 1
ATOM 1083 C CA . ALA A 1 139 ? -0.812 5.699 13.274 1.00 97.69 139 ALA A CA 1
ATOM 1084 C C . ALA A 1 139 ? -1.776 5.296 12.147 1.00 97.69 139 ALA A C 1
ATOM 1086 O O . ALA A 1 139 ? -2.677 6.057 11.794 1.00 97.69 139 ALA A O 1
ATOM 1087 N N . GLU A 1 140 ? -1.621 4.085 11.614 1.00 98.44 140 GLU A N 1
ATOM 1088 C CA . GLU A 1 140 ? -2.458 3.571 10.530 1.00 98.44 140 GLU A CA 1
ATOM 1089 C C . GLU A 1 140 ? -3.887 3.238 10.978 1.00 98.44 140 GLU A C 1
ATOM 1091 O O . GLU A 1 140 ? -4.827 3.449 10.214 1.00 98.44 140 GLU A O 1
ATOM 1096 N N . LEU A 1 141 ? -4.086 2.801 12.225 1.00 97.69 141 LEU A N 1
ATOM 1097 C CA . LEU A 1 141 ? -5.412 2.567 12.802 1.00 97.69 141 LEU A CA 1
ATOM 1098 C C . LEU A 1 141 ? -6.211 3.870 12.897 1.00 97.69 141 LEU A C 1
ATOM 1100 O O . LEU A 1 141 ? -7.375 3.904 12.500 1.00 97.69 141 LEU A O 1
ATOM 1104 N N . LYS A 1 142 ? -5.582 4.955 13.363 1.00 97.12 142 LYS A N 1
ATOM 1105 C CA . LYS A 1 142 ? -6.213 6.283 13.449 1.00 97.12 142 LYS A CA 1
ATOM 1106 C C . LYS A 1 142 ? -6.583 6.830 12.070 1.00 97.12 142 LYS A C 1
ATOM 1108 O O . LYS A 1 142 ? -7.682 7.362 11.893 1.00 97.12 142 LYS A O 1
ATOM 1113 N N . LYS A 1 143 ? -5.696 6.670 11.079 1.00 97.50 143 LYS A N 1
ATOM 1114 C CA . LYS A 1 143 ? -5.984 7.034 9.681 1.00 97.50 143 LYS A CA 1
ATOM 1115 C C . LYS A 1 143 ? -7.160 6.232 9.130 1.00 97.50 143 LYS A C 1
ATOM 1117 O O . LYS A 1 143 ? -8.089 6.825 8.587 1.00 97.50 143 LYS A O 1
ATOM 1122 N N . ASP A 1 144 ? -7.155 4.914 9.321 1.00 97.94 144 ASP A N 1
ATOM 1123 C CA . ASP A 1 144 ? -8.224 4.042 8.836 1.00 97.94 144 ASP A CA 1
ATOM 1124 C C . ASP A 1 144 ? -9.563 4.375 9.475 1.00 97.94 144 ASP A C 1
ATOM 1126 O O . ASP A 1 144 ? -10.560 4.476 8.765 1.00 97.94 144 ASP A O 1
ATOM 1130 N N . PHE A 1 145 ? -9.594 4.579 10.794 1.00 97.25 145 PHE A N 1
ATOM 1131 C CA . PHE A 1 145 ? -10.813 4.945 11.507 1.00 97.25 145 PHE A CA 1
ATOM 1132 C C . PHE A 1 145 ? -11.415 6.220 10.916 1.00 97.25 145 PHE A C 1
ATOM 1134 O O . PHE A 1 145 ? -12.585 6.233 10.529 1.00 97.25 145 PHE A O 1
ATOM 1141 N N . LYS A 1 146 ? -10.599 7.265 10.734 1.00 96.00 146 LYS A N 1
ATOM 1142 C CA . LYS A 1 146 ? -11.029 8.507 10.079 1.00 96.00 146 LYS A CA 1
ATOM 1143 C C . LYS A 1 146 ? -11.509 8.258 8.647 1.00 96.00 146 LYS A C 1
ATOM 1145 O O . LYS A 1 146 ? -12.528 8.811 8.248 1.00 96.00 146 LYS A O 1
ATOM 1150 N N . LEU A 1 147 ? -10.810 7.423 7.878 1.00 95.56 147 LEU A N 1
ATOM 1151 C CA . LEU A 1 147 ? -11.143 7.114 6.486 1.00 95.56 147 LEU A CA 1
ATOM 1152 C C . LEU A 1 147 ? -12.492 6.394 6.352 1.00 95.56 147 LEU A C 1
ATOM 1154 O O . LEU A 1 147 ? -13.304 6.775 5.511 1.00 95.56 147 LEU A O 1
ATOM 1158 N N . ILE A 1 148 ? -12.748 5.367 7.168 1.00 95.31 148 ILE A N 1
ATOM 1159 C CA . ILE A 1 148 ? -13.957 4.531 7.058 1.00 95.31 148 ILE A CA 1
ATOM 1160 C C . ILE A 1 148 ? -15.195 5.151 7.711 1.00 95.31 148 ILE A C 1
ATOM 1162 O O . ILE A 1 148 ? -16.309 4.723 7.407 1.00 95.31 148 ILE A O 1
ATOM 1166 N N . THR A 1 149 ? -15.011 6.129 8.601 1.00 95.56 149 THR A N 1
ATOM 1167 C CA . THR A 1 149 ? -16.101 6.864 9.267 1.00 95.56 149 THR A CA 1
ATOM 1168 C C . THR A 1 149 ? -16.400 8.210 8.606 1.00 95.56 149 THR A C 1
ATOM 1170 O O . THR A 1 149 ? -17.449 8.801 8.864 1.00 95.56 149 THR A O 1
ATOM 1173 N N . LYS A 1 150 ? -15.526 8.698 7.712 1.00 94.12 150 LYS A N 1
ATOM 1174 C CA . LYS A 1 150 ? -15.709 9.969 6.998 1.00 94.12 150 LYS A CA 1
ATOM 1175 C C . LYS A 1 150 ? -17.067 10.024 6.295 1.00 94.12 150 LYS A C 1
ATOM 1177 O O . LYS A 1 150 ? -17.390 9.174 5.471 1.00 94.12 150 LYS A O 1
ATOM 1182 N N . GLY A 1 151 ? -17.839 11.067 6.596 1.00 93.56 151 GLY A N 1
ATOM 1183 C CA . GLY A 1 151 ? -19.162 11.289 6.004 1.00 93.56 151 GLY A CA 1
ATOM 1184 C C . GLY A 1 151 ? -20.261 10.363 6.534 1.00 93.56 151 GLY A C 1
ATOM 1185 O O . GLY A 1 151 ? -21.355 10.357 5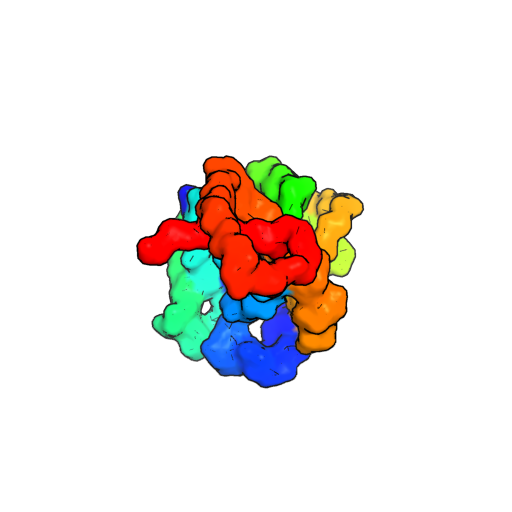.978 1.00 93.56 151 GLY A O 1
ATOM 1186 N N . ARG A 1 152 ? -19.990 9.593 7.595 1.00 94.44 152 ARG A N 1
ATOM 1187 C CA . ARG A 1 152 ? -20.956 8.711 8.256 1.00 94.44 152 ARG A CA 1
ATOM 1188 C C . ARG A 1 152 ? -21.275 9.235 9.652 1.00 94.44 152 ARG A C 1
ATOM 1190 O O . ARG A 1 152 ? -20.474 9.935 10.266 1.00 94.44 152 ARG A O 1
ATOM 1197 N N . THR A 1 153 ? -22.436 8.860 10.172 1.00 92.69 153 THR A N 1
ATOM 1198 C CA . THR A 1 153 ? -22.856 9.183 11.539 1.00 92.69 153 THR A CA 1
ATOM 1199 C C . THR A 1 153 ? -22.939 7.894 12.341 1.00 92.69 153 THR A C 1
ATOM 1201 O O . THR A 1 153 ? -23.587 6.947 11.904 1.00 92.69 153 THR A O 1
ATOM 1204 N N . SER A 1 154 ? -22.265 7.851 13.493 1.00 94.44 154 SER A N 1
ATOM 1205 C CA . SER A 1 154 ? -22.373 6.721 14.418 1.00 94.44 154 SER A CA 1
ATOM 1206 C C . SER A 1 154 ? -23.783 6.656 14.994 1.00 94.44 154 SER A C 1
ATOM 1208 O O . SER A 1 154 ? -24.361 7.693 15.336 1.00 94.44 154 SER A O 1
ATOM 1210 N N . VAL A 1 155 ? -24.313 5.447 15.175 1.00 94.44 155 VAL A N 1
ATOM 1211 C CA . VAL A 1 155 ? -25.568 5.273 15.913 1.00 94.44 155 VAL A CA 1
ATOM 1212 C C . VAL A 1 155 ? -25.391 5.656 17.384 1.00 94.44 155 VAL A C 1
ATOM 1214 O O . VAL A 1 155 ? -24.278 5.659 17.925 1.00 94.44 155 VAL A O 1
ATOM 1217 N N . LYS A 1 156 ? -26.507 5.985 18.044 1.00 92.19 156 LYS A N 1
ATOM 1218 C CA . LYS A 1 156 ? -26.513 6.312 19.471 1.00 92.19 156 LYS A CA 1
ATOM 1219 C C . LYS A 1 156 ? -26.146 5.072 20.285 1.00 92.19 156 LYS A C 1
ATOM 1221 O O . LYS A 1 156 ? -26.850 4.067 20.251 1.00 92.19 156 LYS A O 1
ATOM 1226 N N . LEU A 1 157 ? -25.077 5.186 21.062 1.00 91.00 157 LEU A N 1
ATOM 1227 C CA . LEU A 1 157 ? -24.619 4.126 21.948 1.00 91.00 157 LEU A CA 1
ATOM 1228 C C . LEU A 1 157 ? -25.592 3.921 23.123 1.00 91.00 157 LEU A C 1
ATOM 1230 O O . LEU A 1 157 ? -26.116 4.887 23.689 1.00 91.00 157 LEU A O 1
ATOM 1234 N N . SER A 1 158 ? -25.834 2.659 23.493 1.00 90.50 158 SER A N 1
ATOM 1235 C CA . SER A 1 158 ? -26.696 2.322 24.631 1.00 90.50 158 SER A CA 1
ATOM 1236 C C . SER A 1 158 ? -26.069 2.781 25.944 1.00 90.50 158 SER A C 1
ATOM 1238 O O . SER A 1 158 ? -24.939 2.422 26.258 1.00 90.50 158 SER A O 1
ATOM 1240 N N . ASN A 1 159 ? -26.831 3.490 26.775 1.00 91.81 159 ASN A N 1
ATOM 1241 C CA . ASN A 1 159 ? -26.390 3.922 28.104 1.00 91.81 159 ASN A CA 1
ATOM 1242 C C . ASN A 1 159 ? -26.249 2.769 29.119 1.00 91.81 159 ASN A C 1
ATOM 1244 O O . ASN A 1 159 ? -25.797 2.995 30.237 1.00 91.81 159 ASN A O 1
ATOM 1248 N N . THR A 1 160 ? -26.627 1.543 28.749 1.00 95.44 160 THR A N 1
ATOM 1249 C CA . THR A 1 160 ? -26.428 0.339 29.569 1.00 95.44 160 THR A CA 1
ATOM 1250 C C . THR A 1 160 ? -24.987 -0.174 29.532 1.00 95.44 160 THR A C 1
ATOM 1252 O O . THR A 1 160 ? -24.689 -1.200 30.139 1.00 95.44 160 THR A O 1
ATOM 1255 N N . ASN A 1 161 ? -24.103 0.441 28.744 1.00 92.81 161 ASN A N 1
ATOM 1256 C CA . ASN A 1 161 ? -22.721 0.009 28.544 1.00 92.81 161 ASN A CA 1
ATOM 1257 C C . ASN A 1 161 ? -21.752 1.119 28.971 1.00 92.81 161 ASN A C 1
ATOM 1259 O O . ASN A 1 161 ? -22.059 2.305 28.854 1.00 92.81 161 ASN A O 1
ATOM 1263 N N . THR A 1 162 ? -20.575 0.722 29.456 1.00 94.25 162 THR A N 1
ATOM 1264 C CA . THR A 1 162 ? -19.483 1.648 29.779 1.00 94.25 162 THR A CA 1
ATOM 1265 C C . THR A 1 162 ? -18.570 1.788 28.568 1.00 94.25 162 THR A C 1
ATOM 1267 O O . THR A 1 162 ? -18.030 0.792 28.090 1.00 94.25 162 THR A O 1
ATOM 1270 N N . PHE A 1 163 ? -18.363 3.019 28.106 1.00 91.69 163 PHE A N 1
ATOM 1271 C CA . PHE A 1 163 ? -17.458 3.344 27.004 1.00 91.69 163 PHE A CA 1
ATOM 1272 C C . PHE A 1 163 ? -16.237 4.093 27.538 1.00 91.69 163 PHE A C 1
ATOM 1274 O O . PHE A 1 163 ? -16.376 4.969 28.391 1.00 91.69 163 PHE A O 1
ATOM 1281 N N . ILE A 1 164 ? -15.046 3.735 27.056 1.00 92.56 164 ILE A N 1
ATOM 1282 C CA . ILE A 1 164 ? -13.782 4.382 27.426 1.00 92.56 164 ILE A CA 1
ATOM 1283 C C . ILE A 1 164 ? -13.105 4.852 26.138 1.00 92.56 164 ILE A C 1
ATOM 1285 O O . ILE A 1 164 ? -12.765 4.026 25.293 1.00 92.56 164 ILE A O 1
ATOM 1289 N N . GLY A 1 165 ? -12.894 6.165 26.021 1.00 90.62 165 GLY A N 1
ATOM 1290 C CA . GLY A 1 165 ? -12.348 6.821 24.829 1.00 90.62 165 GLY A CA 1
ATOM 1291 C C . GLY A 1 165 ? -13.424 7.417 23.916 1.00 90.62 165 GLY A C 1
ATOM 1292 O O . GLY A 1 165 ? -14.610 7.125 24.067 1.00 90.62 165 GLY A O 1
ATOM 1293 N N . ASP A 1 166 ? -12.982 8.255 22.976 1.00 89.00 166 ASP A N 1
ATOM 1294 C CA . ASP A 1 166 ? -13.863 9.039 22.096 1.00 89.00 166 ASP A CA 1
ATOM 1295 C C . ASP A 1 166 ? -13.930 8.490 20.657 1.00 89.00 166 ASP A C 1
ATOM 1297 O O . ASP A 1 166 ? -14.898 8.736 19.939 1.00 89.00 166 ASP A O 1
ATOM 1301 N N . ASP A 1 167 ? -12.937 7.696 20.240 1.00 92.44 167 ASP A N 1
ATOM 1302 C CA . ASP A 1 167 ? -12.847 7.106 18.897 1.00 92.44 167 ASP A CA 1
ATOM 1303 C C . ASP A 1 167 ? -13.682 5.816 18.788 1.00 92.44 167 ASP A C 1
ATOM 1305 O O . ASP A 1 167 ? -13.173 4.721 18.539 1.00 92.44 167 ASP A O 1
ATOM 1309 N N . ILE A 1 168 ? -14.992 5.944 19.011 1.00 93.00 168 ILE A N 1
ATOM 1310 C CA . ILE A 1 168 ? -15.958 4.841 18.957 1.00 93.00 168 ILE A CA 1
ATOM 1311 C C . ILE A 1 168 ? -16.978 5.121 17.856 1.00 93.00 168 ILE A C 1
ATOM 1313 O O . ILE A 1 168 ? -17.649 6.151 17.852 1.00 93.00 168 ILE A O 1
ATOM 1317 N N . PHE A 1 169 ? -17.121 4.173 16.932 1.00 94.44 169 PHE A N 1
ATOM 1318 C CA . PHE A 1 169 ? -18.115 4.220 15.866 1.00 94.44 169 PHE A CA 1
ATOM 1319 C C . PHE A 1 169 ? -18.950 2.942 15.883 1.00 94.44 169 PHE A C 1
ATOM 1321 O O . PHE A 1 169 ? -18.399 1.841 15.856 1.00 94.44 169 PHE A O 1
ATOM 1328 N N . ALA A 1 170 ? -20.271 3.090 15.916 1.00 92.81 170 ALA A N 1
ATOM 1329 C CA . ALA A 1 170 ? -21.220 1.988 15.859 1.00 92.81 170 ALA A CA 1
ATOM 1330 C C . ALA A 1 170 ? -22.084 2.082 14.593 1.00 92.81 170 ALA A C 1
ATOM 1332 O O . ALA A 1 170 ? -22.565 3.160 14.229 1.00 92.81 170 ALA A O 1
ATOM 1333 N N . GLU A 1 171 ? -22.277 0.937 13.939 1.00 90.50 171 GLU A N 1
ATOM 1334 C CA . GLU A 1 171 ? -23.170 0.764 12.789 1.00 90.50 171 GLU A CA 1
ATOM 1335 C C . GLU A 1 171 ? -24.571 0.332 13.245 1.00 90.50 171 GLU A C 1
ATOM 1337 O O . GLU A 1 171 ? -24.750 -0.133 14.372 1.00 90.50 171 GLU A O 1
ATOM 1342 N N . GLU A 1 172 ? -25.571 0.505 12.376 1.00 87.44 172 GLU A N 1
ATOM 1343 C CA . GLU A 1 172 ? -26.897 -0.085 12.588 1.00 87.44 172 GLU A CA 1
ATOM 1344 C C . GLU A 1 172 ? -26.786 -1.618 12.590 1.00 87.44 172 GLU A C 1
ATOM 1346 O O . GLU A 1 172 ? -26.061 -2.190 11.772 1.00 87.44 172 GLU A O 1
ATOM 1351 N N . GLY A 1 173 ? -27.479 -2.263 13.532 1.00 71.62 173 GLY A N 1
ATOM 1352 C CA . GLY A 1 173 ? -27.531 -3.717 13.702 1.00 71.62 173 GLY A CA 1
ATOM 1353 C C . GLY A 1 173 ? -28.945 -4.250 13.565 1.00 71.62 173 GLY A C 1
ATOM 1354 O O . GLY A 1 173 ? -29.879 -3.529 13.984 1.00 71.62 173 GLY A O 1
#

Radius of gyration: 17.72 Å; chains: 1; bounding box: 44×34×55 Å

Secondary structure (DSSP, 8-state):
-EEEEE--THHHHTTTGGGSS-GGGSB-SSSBHHHHHHHHHT-EEEEE--HHHHTTSPPPTT-SEEEETTEE--HHHHHHHHTPPTTEEEEETTEEEEEEPPTT---SHHHHTTSEEEE--S--EE--STTHHHHTHHHHHHHHHHHHHTT--PPPPPTTS---SS-------

Sequence (173 aa):
MTINLFDDGAWHTLLPLTFTRPVADLRIGILTIAQKWEKHLNARSGFVTVPYLALKYPAIDNAELFINGSICPDENLTEAIMSLGKGELLAKQGVNIAYKPEAGDAISPELLTRLSAKEYTGEFVRISMPEDLFKFNDAELKKDFKLITKGRTSVKLSNTNTFIGDDIFAEEG

pLDDT: mean 95.65, std 3.85, range [71.62, 98.75]